Protein AF-A0A7C5I4U2-F1 (afdb_monomer_lite)

Structure (mmCIF, N/CA/C/O backbone):
data_AF-A0A7C5I4U2-F1
#
_entry.id   AF-A0A7C5I4U2-F1
#
loop_
_atom_site.group_PDB
_atom_site.id
_atom_site.type_symbol
_atom_site.label_atom_id
_atom_site.label_alt_id
_atom_site.label_comp_id
_atom_site.label_asym_id
_atom_site.label_entity_id
_atom_site.label_seq_id
_atom_site.pdbx_PDB_ins_code
_atom_site.Cartn_x
_atom_site.Cartn_y
_atom_site.Cartn_z
_atom_site.occupancy
_atom_site.B_iso_or_equiv
_atom_site.auth_seq_id
_atom_site.auth_comp_id
_atom_site.auth_asym_id
_atom_site.auth_atom_id
_atom_site.pdbx_PDB_model_num
ATOM 1 N N . MET A 1 1 ? -10.813 17.108 4.483 1.00 65.62 1 MET A N 1
ATOM 2 C CA . MET A 1 1 ? -9.930 16.470 5.492 1.00 65.62 1 MET A CA 1
ATOM 3 C C . MET A 1 1 ? -10.000 17.273 6.785 1.00 65.62 1 MET A C 1
ATOM 5 O O . MET A 1 1 ? -10.167 18.483 6.657 1.00 65.62 1 MET A O 1
ATOM 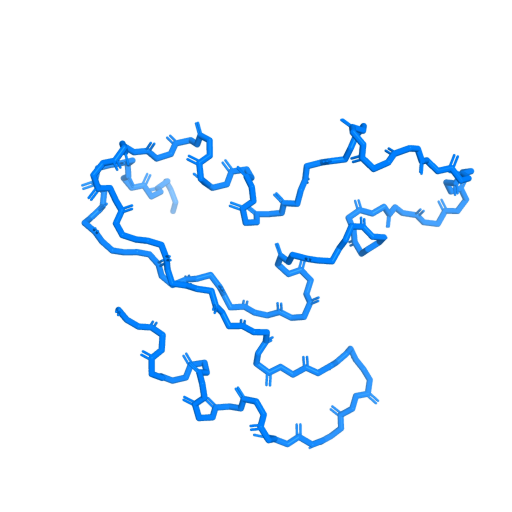9 N N . PRO A 1 2 ? -9.901 16.649 7.983 1.00 91.31 2 PRO A N 1
ATOM 10 C CA . PRO A 1 2 ? -9.372 15.299 8.273 1.00 91.31 2 PRO A CA 1
ATOM 11 C C . PRO A 1 2 ? -10.404 14.150 8.263 1.00 91.31 2 PRO A C 1
ATOM 13 O O . PRO A 1 2 ? -11.598 14.382 8.411 1.00 91.31 2 PRO A O 1
ATOM 16 N N . LEU A 1 3 ? -9.927 12.907 8.087 1.00 94.81 3 LEU A N 1
ATOM 17 C CA . LEU A 1 3 ? -10.716 11.684 8.310 1.00 94.81 3 LEU A CA 1
ATOM 18 C C . LEU A 1 3 ? -10.828 11.391 9.810 1.00 94.81 3 LEU A C 1
ATOM 20 O O . LEU A 1 3 ? -9.919 11.711 10.582 1.00 94.81 3 LEU A O 1
ATOM 24 N N . LYS A 1 4 ? -11.928 10.755 10.218 1.00 95.94 4 LYS A N 1
ATOM 25 C CA . LYS A 1 4 ? -12.098 10.298 11.598 1.00 95.94 4 LYS A CA 1
ATOM 26 C C . LYS A 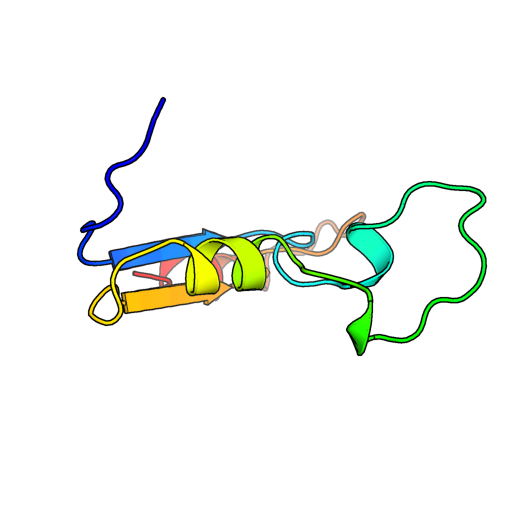1 4 ? -11.196 9.090 11.875 1.00 95.94 4 LYS A C 1
ATOM 28 O O . LYS A 1 4 ? -10.979 8.260 10.998 1.00 95.94 4 LYS A O 1
ATOM 33 N N . LYS A 1 5 ? -10.653 9.000 13.090 1.00 94.06 5 LYS A N 1
ATOM 34 C CA . LYS A 1 5 ? -9.722 7.922 13.480 1.00 94.06 5 LYS A CA 1
ATOM 35 C C . LYS A 1 5 ? -10.430 6.646 13.939 1.00 94.06 5 LYS A C 1
ATOM 37 O O . LYS A 1 5 ? -9.783 5.616 14.042 1.00 94.06 5 LYS A O 1
ATOM 42 N N . ASP A 1 6 ? -11.723 6.733 14.219 1.00 95.38 6 ASP A N 1
ATOM 43 C CA . ASP A 1 6 ? -12.624 5.657 14.644 1.00 95.38 6 ASP A CA 1
ATOM 44 C C . ASP A 1 6 ? -13.510 5.153 13.489 1.00 95.38 6 ASP A C 1
ATOM 46 O O . ASP A 1 6 ? -14.581 4.586 13.710 1.00 95.38 6 ASP A O 1
ATOM 50 N N . ILE A 1 7 ? -13.087 5.380 12.239 1.00 96.44 7 ILE A N 1
ATOM 51 C CA . ILE A 1 7 ? -13.732 4.772 11.074 1.00 96.44 7 ILE A CA 1
ATOM 52 C C . ILE A 1 7 ? -13.719 3.250 11.241 1.00 96.44 7 ILE A C 1
ATOM 54 O O . ILE A 1 7 ? -12.711 2.670 11.617 1.00 96.44 7 ILE A O 1
ATOM 58 N N . LYS A 1 8 ? -14.846 2.599 10.942 1.00 97.19 8 LYS A N 1
ATOM 59 C CA . LYS A 1 8 ? -14.988 1.149 11.126 1.00 97.19 8 LYS A CA 1
ATOM 60 C C . LYS A 1 8 ? -14.184 0.326 10.119 1.00 97.19 8 LYS A C 1
ATOM 62 O O . LYS A 1 8 ? -13.620 -0.687 10.507 1.00 97.19 8 LYS A O 1
ATOM 67 N N . SER A 1 9 ? -14.150 0.744 8.853 1.00 97.56 9 SER A N 1
ATOM 68 C CA . SER A 1 9 ? -13.412 0.068 7.779 1.00 97.56 9 SER A CA 1
ATOM 69 C C . SER A 1 9 ? -12.738 1.085 6.858 1.00 97.56 9 SER A C 1
ATOM 71 O O . SER A 1 9 ? -13.338 2.111 6.524 1.00 97.56 9 SER A O 1
ATOM 73 N N . ILE A 1 10 ? -11.489 0.817 6.473 1.00 97.81 10 IL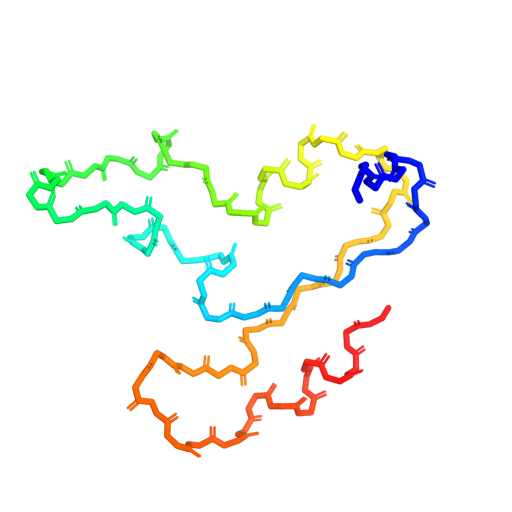E A N 1
ATOM 74 C CA . ILE A 1 10 ? -10.703 1.623 5.536 1.00 97.81 10 ILE A CA 1
ATOM 75 C C . ILE A 1 10 ? -10.074 0.711 4.485 1.00 97.81 10 ILE A C 1
ATOM 77 O O . ILE A 1 10 ? -9.235 -0.134 4.801 1.00 97.81 10 ILE A O 1
ATOM 81 N N . ALA A 1 11 ? -10.399 0.971 3.221 1.00 98.31 11 ALA A N 1
ATOM 82 C CA . ALA A 1 11 ? -9.658 0.447 2.085 1.00 98.31 11 ALA A CA 1
ATOM 83 C C . ALA A 1 11 ? -8.419 1.316 1.809 1.00 98.31 11 ALA A C 1
ATOM 85 O O . ALA A 1 11 ? -8.512 2.541 1.698 1.00 98.31 11 ALA A O 1
ATOM 86 N N . VAL A 1 12 ? -7.251 0.692 1.679 1.00 98.25 12 VAL A N 1
ATOM 87 C CA . VAL A 1 12 ? -5.989 1.336 1.303 1.00 98.25 12 VAL A CA 1
ATOM 88 C C . VAL A 1 12 ? -5.534 0.716 -0.012 1.00 98.25 12 VAL A C 1
ATOM 90 O O . VAL A 1 12 ? -5.059 -0.415 -0.041 1.00 98.25 12 VAL A O 1
ATOM 93 N N . ILE A 1 13 ? -5.701 1.449 -1.110 1.00 98.56 13 ILE A N 1
ATOM 94 C CA . ILE A 1 13 ? -5.520 0.913 -2.461 1.00 98.56 13 ILE A CA 1
ATOM 95 C C . ILE A 1 13 ? -4.427 1.681 -3.198 1.00 98.56 13 ILE A C 1
ATOM 97 O O . ILE A 1 13 ? -4.382 2.911 -3.157 1.00 98.56 13 ILE A O 1
ATOM 101 N N . GLY A 1 14 ? -3.568 0.952 -3.908 1.00 98.00 14 GLY A N 1
ATOM 102 C CA . GLY A 1 14 ? -2.656 1.526 -4.894 1.00 98.00 14 GLY A CA 1
ATOM 103 C C . GLY A 1 14 ? -1.230 0.977 -4.826 1.00 98.00 14 GLY A C 1
ATOM 104 O O . GLY A 1 14 ? -0.783 0.476 -3.791 1.00 98.00 14 GLY A O 1
ATOM 105 N N . PRO A 1 15 ? -0.452 1.126 -5.911 1.00 97.75 15 PRO A N 1
ATOM 106 C CA . PRO A 1 15 ? 0.860 0.494 -6.050 1.00 97.75 15 PRO A CA 1
ATOM 107 C C . PRO A 1 15 ? 1.924 1.073 -5.106 1.00 97.75 15 PRO A C 1
ATOM 109 O O . PRO A 1 15 ? 2.935 0.425 -4.845 1.00 97.75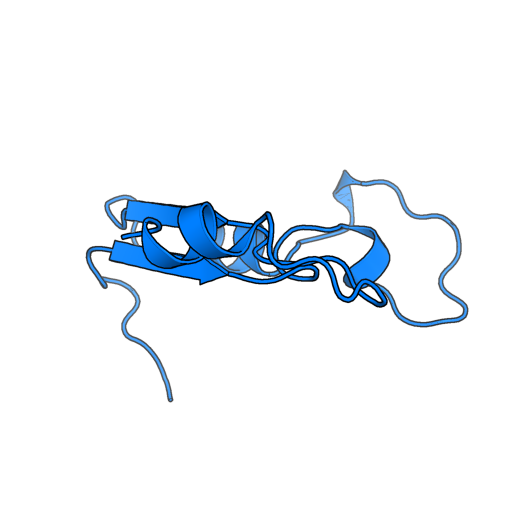 15 PRO A O 1
ATOM 112 N N . ASN A 1 16 ? 1.686 2.276 -4.574 1.00 97.88 16 ASN A N 1
ATOM 113 C CA . ASN A 1 16 ? 2.560 2.952 -3.613 1.00 97.88 16 ASN A CA 1
ATOM 114 C C . ASN A 1 16 ? 2.113 2.776 -2.160 1.00 97.88 16 ASN A C 1
ATOM 116 O O . ASN A 1 16 ? 2.831 3.202 -1.263 1.00 97.88 16 ASN A O 1
ATOM 120 N N . ALA A 1 17 ? 0.954 2.172 -1.890 1.00 98.12 17 ALA A N 1
ATOM 121 C CA . ALA A 1 17 ? 0.415 2.142 -0.532 1.00 98.12 17 ALA A CA 1
ATOM 122 C C . ALA A 1 17 ? 1.247 1.281 0.436 1.00 98.12 17 ALA A C 1
ATOM 124 O O . ALA A 1 17 ? 1.314 1.594 1.625 1.00 98.12 17 ALA A O 1
ATOM 125 N N . HIS A 1 18 ? 1.907 0.229 -0.061 1.00 97.44 18 HIS A N 1
ATOM 126 C CA . HIS A 1 18 ? 2.727 -0.668 0.758 1.00 97.44 18 HIS A CA 1
ATOM 127 C C . HIS A 1 18 ? 3.977 -1.190 0.026 1.00 97.44 18 HIS A C 1
ATOM 129 O O . HIS A 1 18 ? 4.370 -2.343 0.175 1.00 97.44 18 HIS A O 1
ATOM 135 N N . ASN A 1 19 ? 4.618 -0.340 -0.784 1.00 95.00 19 ASN A N 1
ATOM 136 C CA . ASN A 1 19 ? 5.947 -0.621 -1.334 1.00 95.00 19 ASN A CA 1
ATOM 137 C C . ASN A 1 19 ? 6.970 0.322 -0.696 1.00 95.00 19 ASN A C 1
ATOM 139 O O . ASN A 1 19 ? 6.889 1.537 -0.863 1.00 95.00 19 ASN A O 1
ATOM 143 N N . ILE A 1 20 ? 7.921 -0.257 0.030 1.00 93.75 20 ILE A N 1
ATOM 144 C CA . ILE A 1 20 ? 8.899 0.443 0.867 1.00 93.75 20 ILE A CA 1
ATOM 145 C C . ILE A 1 20 ? 9.746 1.437 0.064 1.00 93.75 20 ILE A C 1
ATOM 147 O O . ILE A 1 20 ? 9.887 2.586 0.475 1.00 93.75 20 ILE A O 1
ATOM 151 N N . TYR A 1 21 ? 10.258 1.045 -1.104 1.00 91.56 21 TYR A N 1
ATOM 152 C CA . TYR A 1 21 ? 11.104 1.939 -1.902 1.00 91.56 21 TYR A CA 1
ATOM 153 C C . TYR A 1 21 ? 10.313 3.048 -2.588 1.00 91.56 21 TYR A C 1
ATOM 155 O O . TYR A 1 21 ? 10.861 4.113 -2.847 1.00 91.56 21 TYR A O 1
ATOM 163 N N . ASN A 1 22 ? 9.009 2.858 -2.781 1.00 95.12 22 ASN A N 1
ATOM 164 C CA . ASN A 1 22 ? 8.146 3.906 -3.321 1.00 95.12 22 ASN A CA 1
ATOM 165 C C . ASN A 1 22 ? 7.829 5.004 -2.289 1.00 95.12 22 ASN A C 1
ATOM 167 O O . ASN A 1 22 ? 7.170 5.980 -2.634 1.00 95.12 22 ASN A O 1
ATOM 171 N N . GLN A 1 23 ? 8.256 4.844 -1.029 1.00 96.44 23 GLN A N 1
ATOM 172 C CA . GLN A 1 23 ? 8.140 5.884 0.001 1.00 96.44 23 GLN A CA 1
ATOM 173 C C . GLN A 1 23 ? 9.346 6.828 0.016 1.00 96.44 23 GLN A C 1
ATOM 175 O O . GLN A 1 23 ? 9.331 7.835 0.721 1.00 96.44 23 GLN A O 1
ATOM 180 N N . LEU A 1 24 ? 10.410 6.469 -0.701 1.00 96.19 24 LEU A N 1
ATOM 181 C CA . LEU A 1 24 ? 11.655 7.214 -0.738 1.00 96.19 24 LEU A CA 1
ATOM 182 C C . LEU A 1 24 ? 11.707 8.090 -1.990 1.00 96.19 24 LEU A C 1
ATOM 184 O O . LEU A 1 24 ? 11.132 7.755 -3.024 1.00 96.19 24 LEU A O 1
ATOM 188 N N . GLY A 1 25 ? 12.409 9.216 -1.881 1.00 95.12 25 GLY A N 1
ATOM 189 C CA . GLY A 1 25 ? 12.746 10.058 -3.025 1.00 95.12 25 GLY A CA 1
ATOM 190 C C . GLY A 1 25 ? 14.057 9.629 -3.682 1.00 95.12 25 GLY A C 1
ATOM 191 O O . GLY A 1 25 ? 14.826 8.841 -3.120 1.00 95.12 25 GLY A O 1
ATOM 192 N N . ASP A 1 26 ? 14.333 10.198 -4.854 1.00 94.69 26 ASP A N 1
ATOM 193 C CA . ASP A 1 26 ? 15.616 10.025 -5.535 1.00 94.69 26 ASP A CA 1
ATOM 194 C C . ASP A 1 26 ? 16.802 10.419 -4.641 1.00 94.69 26 ASP A C 1
ATOM 196 O O . ASP A 1 26 ? 16.668 11.179 -3.681 1.00 94.69 26 ASP A O 1
ATOM 200 N N . TYR A 1 27 ? 17.979 9.876 -4.965 1.00 94.25 27 TYR A N 1
ATOM 201 C CA . TYR A 1 27 ? 19.229 10.072 -4.216 1.00 94.25 27 TYR A CA 1
ATOM 202 C C . TYR A 1 27 ? 19.202 9.588 -2.753 1.00 94.25 27 TYR A C 1
ATOM 204 O O . TYR A 1 27 ? 20.099 9.906 -1.973 1.00 94.25 27 TYR A O 1
ATOM 212 N N . THR A 1 28 ? 18.230 8.754 -2.376 1.00 94.62 28 THR A N 1
ATOM 213 C CA . THR A 1 28 ? 18.236 8.075 -1.076 1.00 94.62 28 THR A CA 1
ATOM 214 C C . THR A 1 28 ? 19.137 6.837 -1.125 1.00 94.62 28 THR A C 1
ATOM 216 O O . THR A 1 28 ? 18.858 5.887 -1.855 1.00 94.62 28 THR A O 1
ATOM 219 N N . SER A 1 29 ? 20.205 6.812 -0.321 1.00 94.88 29 SER A N 1
ATOM 220 C CA . SER A 1 29 ? 21.058 5.622 -0.149 1.00 94.88 29 SER A CA 1
ATOM 221 C C . SER A 1 29 ? 20.256 4.403 0.333 1.00 94.88 29 SER A C 1
ATOM 223 O O . SER A 1 29 ? 19.234 4.594 1.000 1.00 94.88 29 SER A O 1
ATOM 225 N N . PRO A 1 30 ? 20.719 3.156 0.086 1.00 93.81 30 PRO A N 1
ATOM 226 C CA . PRO A 1 30 ? 20.051 1.951 0.573 1.00 93.81 30 PRO A CA 1
ATOM 227 C C . PRO A 1 30 ? 19.682 2.052 2.055 1.00 93.81 30 PRO A C 1
ATOM 229 O O . PRO A 1 30 ? 20.522 2.352 2.902 1.00 93.81 30 PRO A O 1
ATOM 232 N N . GLN A 1 31 ? 18.408 1.819 2.356 1.00 95.00 31 GLN A N 1
ATOM 233 C CA . GLN A 1 31 ? 17.862 1.910 3.705 1.00 95.00 31 GLN A CA 1
ATOM 234 C C . GLN A 1 31 ? 17.526 0.526 4.246 1.00 95.00 31 GLN A C 1
ATOM 236 O O . GLN A 1 31 ? 17.103 -0.366 3.512 1.00 95.00 31 GLN A O 1
ATOM 241 N N . TYR A 1 32 ? 17.638 0.372 5.563 1.00 94.31 32 TYR A N 1
ATOM 242 C CA . TYR A 1 32 ? 17.071 -0.779 6.254 1.00 94.31 32 TYR A CA 1
ATOM 243 C C . TYR A 1 32 ? 15.546 -0.668 6.290 1.00 94.31 32 TYR A C 1
ATOM 245 O O . TYR A 1 32 ? 15.012 0.394 6.603 1.00 94.31 32 TYR A O 1
ATOM 253 N N . LEU A 1 33 ? 14.845 -1.784 6.070 1.00 89.56 33 LEU A N 1
ATOM 254 C CA . LEU A 1 33 ? 13.374 -1.823 6.036 1.00 89.56 33 LEU A CA 1
ATOM 255 C C . LEU A 1 33 ? 12.731 -1.222 7.298 1.00 89.56 33 LEU A C 1
ATOM 257 O O . LEU A 1 33 ? 11.733 -0.519 7.209 1.00 89.56 33 LEU A O 1
ATOM 261 N N . LYS A 1 34 ? 13.354 -1.420 8.469 1.00 94.31 34 LYS A N 1
ATOM 262 C CA . LYS A 1 34 ? 12.887 -0.884 9.762 1.00 94.31 34 LYS A CA 1
ATOM 263 C C . LYS A 1 34 ? 12.832 0.649 9.842 1.00 94.31 34 LYS A C 1
ATOM 265 O O . LYS A 1 34 ? 12.180 1.175 10.738 1.00 94.31 34 LYS A O 1
ATOM 270 N N . ASN A 1 35 ? 13.530 1.356 8.951 1.00 95.12 35 ASN A N 1
ATOM 271 C CA . ASN A 1 35 ? 13.588 2.820 8.942 1.00 95.12 35 ASN A CA 1
ATOM 272 C C . ASN A 1 35 ? 12.438 3.452 8.145 1.00 95.12 35 ASN A C 1
ATOM 274 O O . ASN A 1 35 ? 12.319 4.674 8.119 1.00 95.12 35 ASN A O 1
ATOM 278 N N . ILE A 1 36 ? 11.620 2.647 7.465 1.00 97.00 36 ILE A N 1
ATOM 279 C CA . ILE A 1 36 ? 10.624 3.133 6.516 1.00 97.00 36 ILE A CA 1
ATOM 280 C C . ILE A 1 36 ? 9.238 2.762 7.025 1.00 97.00 36 ILE A C 1
ATOM 282 O O . ILE A 1 36 ? 9.001 1.646 7.476 1.00 97.00 36 ILE A O 1
ATOM 286 N N . VAL A 1 37 ? 8.321 3.723 6.952 1.00 97.44 37 VAL A N 1
ATOM 287 C CA . VAL A 1 37 ? 6.902 3.512 7.227 1.00 97.44 37 VAL A CA 1
ATOM 288 C C . VAL A 1 37 ? 6.146 3.784 5.941 1.00 97.44 37 VAL A C 1
ATOM 290 O O . VAL A 1 37 ? 6.164 4.898 5.424 1.00 97.44 37 VAL A O 1
ATOM 293 N N . THR A 1 38 ? 5.489 2.758 5.421 1.00 98.31 38 THR A N 1
ATOM 294 C CA . THR A 1 38 ? 4.599 2.882 4.263 1.00 98.31 38 THR A CA 1
ATOM 295 C C . THR A 1 38 ? 3.298 3.593 4.625 1.00 98.31 38 THR A C 1
ATOM 297 O O . THR A 1 38 ? 2.905 3.632 5.794 1.00 98.31 38 THR A O 1
ATOM 300 N N . VAL A 1 39 ? 2.581 4.111 3.624 1.00 98.12 39 VAL A N 1
ATOM 301 C CA . VAL A 1 39 ? 1.242 4.698 3.823 1.00 98.12 39 VAL A CA 1
ATOM 302 C C . VAL A 1 39 ? 0.317 3.741 4.587 1.00 98.12 39 VAL A C 1
ATOM 304 O O . VAL A 1 39 ? -0.303 4.149 5.570 1.00 98.12 39 VAL A O 1
ATOM 307 N N . LEU A 1 40 ? 0.272 2.461 4.200 1.00 98.44 40 LEU A N 1
ATOM 308 C CA . LEU A 1 40 ? -0.530 1.439 4.880 1.00 98.44 40 LEU A CA 1
ATOM 309 C C . LEU A 1 40 ? -0.154 1.297 6.362 1.00 98.44 40 LEU A C 1
ATOM 311 O O . LEU A 1 40 ? -1.030 1.262 7.225 1.00 98.44 40 LEU A O 1
ATOM 315 N N . GLU A 1 41 ? 1.139 1.224 6.675 1.00 98.00 41 GLU A N 1
ATOM 316 C CA . GLU A 1 41 ? 1.607 1.111 8.060 1.00 98.00 41 GLU A CA 1
ATOM 317 C C . GLU A 1 41 ? 1.321 2.377 8.868 1.00 98.00 41 GLU A C 1
ATOM 319 O O . GLU A 1 41 ? 0.946 2.285 10.037 1.00 98.00 41 GLU A O 1
ATOM 324 N N . GLY A 1 42 ? 1.464 3.555 8.259 1.00 97.62 42 GLY A N 1
ATOM 325 C CA . GLY A 1 42 ? 1.125 4.831 8.883 1.00 97.62 42 GLY A CA 1
ATOM 326 C C . GLY A 1 42 ? -0.355 4.909 9.254 1.00 97.62 42 GLY A C 1
ATOM 327 O O . GLY A 1 42 ? -0.684 5.306 10.374 1.00 97.62 42 GLY A O 1
ATOM 328 N N . ILE A 1 43 ? -1.240 4.461 8.357 1.00 97.56 43 ILE A N 1
ATOM 329 C CA . ILE A 1 43 ? -2.684 4.367 8.614 1.00 97.56 43 ILE A CA 1
ATOM 330 C C . ILE A 1 43 ? -2.952 3.376 9.751 1.00 97.56 43 ILE A C 1
ATOM 332 O O . ILE A 1 43 ? -3.565 3.767 10.744 1.00 97.56 43 ILE A O 1
ATOM 336 N N . LYS A 1 44 ? -2.417 2.146 9.669 1.00 96.94 44 LYS A N 1
ATOM 337 C CA . LYS A 1 44 ? -2.545 1.113 10.721 1.00 96.94 44 LYS A CA 1
ATOM 338 C C . LYS A 1 44 ? -2.131 1.623 12.104 1.00 96.94 44 LYS A C 1
ATOM 340 O O . LYS A 1 44 ? -2.788 1.317 13.090 1.00 96.94 44 LYS A O 1
ATOM 345 N N . LYS A 1 45 ? -1.065 2.428 12.181 1.00 96.94 45 LYS A N 1
ATOM 346 C CA . LYS A 1 45 ? -0.567 3.013 13.439 1.00 96.94 45 LYS A CA 1
ATOM 347 C C . LYS A 1 45 ? -1.427 4.167 13.971 1.00 96.94 45 LYS A C 1
ATOM 349 O O . LYS A 1 45 ? -1.283 4.521 15.140 1.00 96.94 45 LYS A O 1
ATOM 354 N N . LYS A 1 46 ? -2.252 4.813 13.135 1.00 96.75 46 LYS A N 1
ATOM 355 C CA . LYS A 1 46 ? -2.950 6.063 13.489 1.00 96.75 46 LYS A CA 1
ATOM 356 C C . LYS A 1 46 ? -4.434 5.900 13.810 1.00 96.75 46 LYS A C 1
ATOM 358 O O . LYS A 1 46 ? -4.977 6.753 14.519 1.00 96.75 46 LYS A O 1
ATOM 363 N N . VAL A 1 47 ? -5.079 4.875 13.262 1.00 97.25 47 VAL A N 1
ATOM 364 C CA . VAL A 1 47 ? -6.512 4.609 13.459 1.00 97.25 47 VAL A CA 1
ATOM 365 C C . VAL A 1 47 ? -6.765 3.765 14.708 1.00 97.25 47 VAL A C 1
ATOM 367 O O . VAL A 1 47 ? -5.835 3.230 15.312 1.00 97.25 47 VAL A O 1
ATOM 370 N N . ALA A 1 48 ? -8.025 3.680 15.130 1.00 96.50 48 ALA A N 1
ATOM 371 C CA . ALA A 1 48 ? -8.427 2.852 16.258 1.00 96.50 48 ALA A CA 1
ATOM 372 C C . ALA A 1 48 ? -8.157 1.365 15.969 1.00 96.50 48 ALA A C 1
ATOM 374 O O . ALA A 1 48 ? -8.311 0.914 14.836 1.00 96.50 48 ALA A O 1
ATOM 375 N N . GLN A 1 49 ? -7.798 0.591 16.996 1.00 94.62 49 GLN A N 1
ATOM 376 C CA . GLN A 1 49 ? -7.431 -0.828 16.857 1.00 94.62 49 GLN A CA 1
ATOM 377 C C . GLN A 1 49 ? -8.541 -1.707 16.262 1.00 94.62 49 GLN A C 1
ATOM 379 O O . GLN A 1 49 ? -8.253 -2.744 15.676 1.00 94.62 49 GLN A O 1
ATOM 384 N N . ASN A 1 50 ? -9.802 -1.298 16.407 1.00 95.75 50 ASN A N 1
ATOM 385 C CA . ASN A 1 50 ? -10.970 -1.983 15.858 1.00 95.75 50 ASN A CA 1
ATOM 386 C C . ASN A 1 50 ? -11.317 -1.558 14.419 1.00 95.75 50 ASN A C 1
ATOM 388 O O . ASN A 1 50 ? -12.342 -1.991 13.899 1.00 95.75 50 ASN A O 1
ATOM 392 N N . THR A 1 51 ? -10.503 -0.706 13.791 1.00 97.69 51 THR A N 1
ATOM 393 C CA . THR A 1 51 ? -10.659 -0.343 12.378 1.00 97.69 51 THR A CA 1
ATOM 394 C C . THR A 1 51 ? -10.229 -1.524 11.515 1.00 97.69 51 THR A C 1
ATOM 396 O O . THR A 1 51 ? -9.062 -1.919 11.544 1.00 97.69 51 THR A O 1
ATOM 399 N N . ALA A 1 52 ? -11.145 -2.071 10.720 1.00 97.75 52 ALA A N 1
ATOM 400 C CA . ALA A 1 52 ? -10.802 -3.037 9.688 1.00 97.75 52 ALA A CA 1
ATOM 401 C C . ALA A 1 52 ? -10.018 -2.329 8.572 1.00 97.75 52 ALA A C 1
ATOM 403 O O . ALA A 1 52 ? -10.404 -1.255 8.111 1.00 97.75 52 ALA A O 1
ATOM 404 N N . ILE A 1 53 ? -8.875 -2.888 8.174 1.00 97.81 53 ILE A N 1
ATOM 405 C CA . ILE A 1 53 ? -8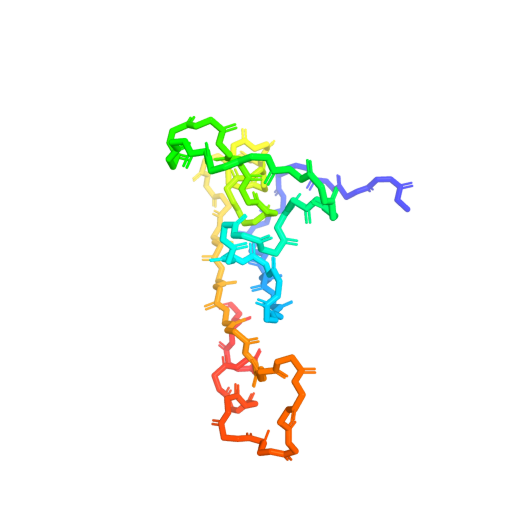.031 -2.310 7.124 1.00 97.81 53 ILE A CA 1
ATOM 406 C C . ILE A 1 53 ? -7.882 -3.329 6.008 1.00 97.81 53 ILE A C 1
ATOM 408 O O . ILE A 1 53 ? -7.269 -4.380 6.200 1.00 97.81 53 ILE A O 1
ATOM 412 N N . HIS A 1 54 ? -8.390 -2.964 4.837 1.00 98.25 54 HIS A N 1
ATOM 413 C CA . HIS A 1 54 ? -8.376 -3.779 3.631 1.00 98.25 54 HIS A CA 1
ATOM 414 C C . HIS A 1 54 ? -7.351 -3.179 2.680 1.00 98.25 54 HIS A C 1
ATOM 416 O O . HIS A 1 54 ? -7.400 -1.990 2.372 1.00 98.25 54 HIS A O 1
ATOM 422 N N . TYR A 1 55 ? -6.370 -3.968 2.260 1.00 98.31 55 TYR A N 1
ATOM 423 C CA . TYR A 1 55 ? -5.315 -3.504 1.366 1.00 98.31 55 TYR A CA 1
ATOM 424 C C . TYR A 1 55 ? -5.379 -4.274 0.058 1.00 98.31 55 TYR A C 1
ATOM 426 O O . TYR A 1 55 ? -5.421 -5.498 0.078 1.00 98.31 55 TYR A O 1
ATOM 434 N N . ALA A 1 56 ? -5.305 -3.546 -1.052 1.00 98.31 56 ALA A N 1
ATOM 435 C CA . ALA A 1 56 ? -5.141 -4.118 -2.378 1.00 98.31 56 ALA A CA 1
ATOM 436 C C . ALA A 1 56 ? -4.167 -3.258 -3.180 1.00 98.31 56 ALA A C 1
ATOM 438 O O . ALA A 1 56 ? -4.214 -2.024 -3.150 1.00 98.31 56 ALA A O 1
ATOM 439 N N . ARG A 1 57 ? -3.273 -3.886 -3.947 1.00 97.69 57 ARG A N 1
ATOM 440 C CA . ARG A 1 57 ? -2.317 -3.118 -4.760 1.00 97.69 57 ARG A CA 1
ATOM 441 C C . ARG A 1 57 ? -3.016 -2.403 -5.924 1.00 97.69 57 ARG A C 1
ATOM 443 O O . ARG A 1 57 ? -2.611 -1.304 -6.298 1.00 97.69 57 ARG A O 1
ATOM 450 N N . GLY A 1 58 ? -4.045 -3.021 -6.506 1.00 97.81 58 GLY A N 1
ATOM 451 C CA . GLY A 1 58 ? -4.798 -2.495 -7.649 1.00 97.81 58 GLY A CA 1
ATOM 452 C C . GLY A 1 58 ? -4.048 -2.608 -8.980 1.00 97.81 58 GLY A C 1
ATOM 453 O O . GLY A 1 58 ? -4.471 -3.328 -9.876 1.00 97.81 58 GLY A O 1
ATOM 454 N N . CYS A 1 59 ? -2.904 -1.938 -9.122 1.00 97.31 59 CYS A N 1
ATOM 455 C CA . CYS A 1 59 ? -2.120 -1.922 -10.365 1.00 97.31 59 CYS A CA 1
ATOM 456 C C . CYS A 1 59 ? -0.607 -2.018 -10.104 1.00 97.31 59 CYS A C 1
ATOM 458 O O . CYS A 1 59 ? -0.171 -2.206 -8.966 1.00 97.31 59 CYS A O 1
ATOM 460 N N . ARG A 1 60 ? 0.219 -1.922 -11.155 1.00 96.19 60 ARG A N 1
ATOM 461 C CA . ARG A 1 60 ? 1.660 -1.616 -11.032 1.00 96.19 60 ARG A CA 1
ATOM 462 C C . ARG A 1 60 ? 1.925 -0.189 -11.532 1.00 96.19 60 ARG A C 1
ATOM 464 O O . ARG A 1 60 ? 1.071 0.416 -12.162 1.00 96.19 60 ARG A O 1
ATOM 471 N N . ILE A 1 61 ? 3.122 0.342 -11.272 1.00 95.81 61 ILE A N 1
ATOM 472 C CA . ILE A 1 61 ? 3.461 1.761 -11.517 1.00 95.81 61 ILE A CA 1
ATOM 473 C C . ILE A 1 61 ? 3.400 2.165 -12.997 1.00 95.81 61 ILE A C 1
ATOM 475 O O . ILE A 1 61 ? 2.969 3.269 -13.308 1.00 95.81 61 ILE A O 1
ATOM 479 N N . LYS A 1 62 ? 3.862 1.299 -13.905 1.00 94.00 62 LYS A N 1
ATOM 480 C CA . LYS A 1 62 ? 3.938 1.565 -15.354 1.00 94.00 62 LYS A CA 1
ATOM 481 C C . LYS A 1 62 ? 3.370 0.398 -16.167 1.00 94.00 62 LYS A C 1
ATOM 483 O O . LYS A 1 62 ? 3.937 0.018 -17.183 1.00 94.00 62 LYS A O 1
ATOM 488 N N . ASP A 1 63 ? 2.314 -0.225 -15.657 1.00 93.06 63 ASP A N 1
ATOM 489 C CA . ASP A 1 63 ? 1.657 -1.374 -16.283 1.00 93.06 63 ASP A CA 1
ATOM 490 C C . ASP A 1 63 ? 0.225 -0.995 -16.665 1.00 93.06 63 ASP A C 1
ATOM 492 O O . ASP A 1 63 ? -0.452 -0.286 -15.920 1.00 93.06 63 ASP A O 1
ATOM 496 N N . MET A 1 64 ? -0.216 -1.464 -17.829 1.00 95.75 64 MET A N 1
ATOM 497 C CA . MET A 1 64 ? -1.565 -1.245 -18.355 1.00 95.75 64 MET A CA 1
ATOM 498 C C . MET A 1 64 ? -2.523 -2.389 -17.997 1.00 95.75 64 MET A C 1
ATOM 500 O O . MET A 1 64 ? -3.724 -2.278 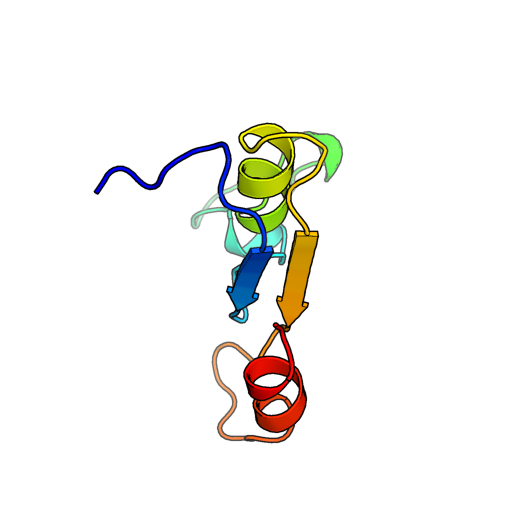-18.258 1.00 95.75 64 MET A O 1
ATOM 504 N N . SER A 1 65 ? -2.013 -3.480 -17.415 1.00 97.50 65 SER A N 1
ATOM 505 C CA . SER A 1 65 ? -2.831 -4.577 -16.901 1.00 97.50 65 SER A CA 1
ATOM 506 C C . SER A 1 65 ? -3.825 -4.082 -15.844 1.00 97.50 65 SER A C 1
ATOM 508 O O . SER A 1 65 ? -3.512 -3.253 -14.983 1.00 97.50 65 SER A O 1
ATOM 510 N N . LYS A 1 66 ? -5.037 -4.639 -15.904 1.00 97.56 66 LYS A N 1
ATOM 511 C CA . LYS A 1 66 ? -6.132 -4.397 -14.955 1.00 97.56 66 LYS A CA 1
ATOM 512 C C . LYS A 1 66 ? -6.354 -5.579 -14.012 1.00 97.56 66 LYS A C 1
ATOM 514 O O . LYS A 1 66 ? -7.349 -5.601 -13.296 1.00 97.56 66 LYS A O 1
ATOM 519 N N . ASP A 1 67 ? -5.441 -6.546 -13.983 1.00 97.62 67 ASP A N 1
ATOM 520 C CA . ASP A 1 67 ? -5.660 -7.825 -13.294 1.00 97.62 67 ASP A CA 1
ATOM 521 C C . ASP A 1 67 ? -5.833 -7.673 -11.775 1.00 97.62 67 ASP A C 1
ATOM 523 O O . ASP A 1 67 ? -6.473 -8.503 -11.142 1.00 97.62 67 ASP A O 1
ATOM 527 N N . GLY A 1 68 ? -5.298 -6.601 -11.179 1.00 97.69 68 GLY A N 1
ATOM 528 C CA . GLY A 1 68 ? -5.470 -6.305 -9.751 1.00 97.69 68 GLY A CA 1
ATOM 529 C C . GLY A 1 68 ? -6.706 -5.464 -9.412 1.00 97.69 68 GLY A C 1
ATOM 530 O O . GLY A 1 68 ? -6.926 -5.154 -8.242 1.00 97.69 68 GLY A O 1
ATOM 531 N N . PHE A 1 69 ? -7.507 -5.058 -10.402 1.00 98.00 69 PHE A N 1
ATOM 532 C CA . PHE A 1 69 ? -8.689 -4.226 -10.164 1.00 98.00 69 PHE A CA 1
ATOM 533 C C . PHE A 1 69 ? -9.793 -4.975 -9.410 1.00 98.00 69 PHE A C 1
ATOM 535 O O . PHE A 1 69 ? -10.353 -4.362 -8.504 1.00 98.00 69 PHE A O 1
ATOM 542 N N . PRO A 1 70 ? -10.102 -6.255 -9.712 1.00 98.44 70 PRO A N 1
ATOM 543 C CA . PRO A 1 70 ? -11.108 -6.999 -8.956 1.00 98.44 70 PRO A CA 1
ATOM 544 C C . PRO A 1 70 ? -10.820 -7.010 -7.448 1.00 98.44 70 PRO A C 1
ATOM 546 O O . PRO A 1 70 ? -11.672 -6.596 -6.671 1.00 98.44 70 PRO A O 1
ATOM 549 N N . GLU A 1 71 ? -9.583 -7.330 -7.046 1.00 98.19 71 GLU A N 1
ATOM 550 C CA . GLU A 1 71 ? -9.150 -7.311 -5.637 1.00 98.19 71 GLU A CA 1
ATOM 551 C C . GLU A 1 71 ? -9.331 -5.925 -4.995 1.00 98.19 71 GLU A C 1
ATOM 553 O O . GLU A 1 71 ? -9.781 -5.807 -3.859 1.00 98.19 71 GLU A O 1
ATOM 558 N N . ALA A 1 72 ? -9.005 -4.853 -5.723 1.00 97.88 72 ALA A N 1
ATOM 559 C CA . ALA A 1 72 ? -9.171 -3.488 -5.228 1.00 97.88 72 ALA A CA 1
ATOM 560 C C . ALA A 1 72 ? -10.637 -3.067 -5.075 1.00 97.88 72 ALA A C 1
ATOM 562 O O . ALA A 1 72 ? -10.951 -2.290 -4.179 1.00 97.88 72 ALA A O 1
ATOM 563 N N . ILE A 1 73 ? -11.528 -3.565 -5.931 1.00 98.00 73 ILE A N 1
ATOM 564 C CA . ILE A 1 73 ? -12.970 -3.304 -5.841 1.00 98.00 73 ILE A CA 1
ATOM 565 C C . ILE A 1 73 ? -13.581 -4.070 -4.660 1.00 98.00 73 ILE A C 1
ATOM 567 O O . ILE A 1 73 ? -14.452 -3.540 -3.975 1.00 98.00 73 ILE A O 1
ATOM 571 N N . GLU A 1 74 ? -13.107 -5.289 -4.404 1.00 97.75 74 GLU A N 1
ATOM 572 C CA . GLU A 1 74 ? -13.565 -6.149 -3.305 1.00 97.75 74 GLU A CA 1
ATOM 573 C C . GLU A 1 74 ? -12.961 -5.780 -1.937 1.00 97.75 74 GLU A C 1
ATOM 575 O O . GLU A 1 74 ? -13.374 -6.326 -0.915 1.00 97.75 74 GLU A O 1
ATOM 580 N N . ALA A 1 75 ? -12.001 -4.852 -1.885 1.00 95.50 75 ALA A N 1
ATOM 581 C CA . ALA A 1 75 ? -11.372 -4.399 -0.647 1.00 95.50 75 ALA A CA 1
ATOM 582 C C . ALA A 1 75 ? -12.313 -3.483 0.164 1.00 95.50 75 ALA A C 1
ATOM 584 O O . ALA A 1 75 ? -12.193 -2.257 0.104 1.00 95.50 75 ALA A O 1
ATOM 585 N N . VAL A 1 76 ? -13.233 -4.077 0.932 1.00 84.50 76 VAL A N 1
ATOM 586 C CA . VAL A 1 76 ? -14.216 -3.392 1.800 1.00 84.50 76 VAL A CA 1
ATOM 587 C C . VAL A 1 76 ? -14.288 -3.965 3.208 1.00 84.50 76 VAL A C 1
ATOM 589 O O . VAL A 1 76 ? -14.140 -5.199 3.344 1.00 84.50 76 VAL A O 1
#

Foldseek 3Di:
DDDDQAAQEDEQEAQQQPDFCSQDDPPDDDDDSVVGAGNQNVSCVRHDVNYHYFYFHQDHDPDPDRVRVVSSVPRD

Sequence (76 aa):
MPLKKDIKSIAVIGPNAHNIYNQLGDYTSPQYLKNIVTVLEGIKKKVAQNTAIHYARGCRIKDMSKDGFPEAIEAV

InterPro domains:
  IPR002772 Glycoside hydrolase family 3 C-terminal domain [PF01915] (1-56)
  IPR036881 Glycoside hydrolase family 3 C-terminal domain superfamily [G3DSA:3.40.50.1700] (1-75)
  IPR036881 Glycoside hydrolase family 3 C-terminal domain superfamily [SSF52279] (1-61)
  IPR051915 Cellulose Degradation Glycosyl Hydrolase 3 [PTHR30620] (1-74)

Organism: NCBI:txid2052148

Radius of gyration: 14.05 Å; chains: 1; bounding box: 36×24×35 Å

pLDDT: mean 95.87, std 4.18, range [65.62, 98.56]

Secondary structure (DSSP, 8-state):
-PPPTT-SEEEEESTTTT-SGGGSPTTPPP--GGG---HHHHHHHHS-TT-EEEEE--S-TT----TTHHHHHH--